Protein AF-A0A2T0BCG1-F1 (afdb_monomer_lite)

Secondary structure (DSSP, 8-state):
--HHHHHHHHHH-SEEEE-S-BSSS-HHHHHHHHTT-EEEE--SBGGG-TTTS---GGGB---SGGGHHHHHHHHHHHHHTHHHHGGGGHHHHHHHHHHHHHHHHHHHHHH---

Organism: NCBI:txid1691940

Radius of gyration: 15.8 Å; chains: 1; bounding box: 32×31×53 Å

Sequence (114 aa):
MNVNEIKQLLRKGKVYIDFGNHPGKDRFPREAAISGCCIITGKRGAAKFYEDIPISSKYKFNDNIANIDKIINSIKLCLNNYDNEIKNFQEYRNIIINEKEKFEKDLLNIFKKV

Structure (mmCIF, N/CA/C/O backbone):
data_AF-A0A2T0BCG1-F1
#
_entry.id   AF-A0A2T0BCG1-F1
#
loop_
_atom_site.group_PDB
_atom_site.id
_atom_site.type_symbol
_atom_site.label_atom_id
_atom_site.label_alt_id
_atom_site.label_comp_id
_atom_site.label_asym_id
_atom_site.label_entity_id
_atom_site.label_seq_id
_atom_site.pdbx_PDB_ins_code
_atom_site.Cartn_x
_atom_site.Cartn_y
_atom_site.Cartn_z
_atom_site.occupancy
_atom_site.B_iso_or_equiv
_atom_site.auth_seq_id
_atom_site.auth_comp_id
_atom_site.auth_asym_id
_atom_site.auth_atom_id
_atom_site.pdbx_PDB_model_num
ATOM 1 N N . MET A 1 1 ? -3.941 20.825 -6.597 1.00 71.12 1 MET A N 1
ATOM 2 C CA . MET A 1 1 ? -4.802 19.633 -6.700 1.00 71.12 1 MET A CA 1
ATOM 3 C C . MET A 1 1 ? -5.637 19.547 -5.437 1.00 71.12 1 MET A C 1
ATOM 5 O O . MET A 1 1 ? -5.068 19.612 -4.352 1.00 71.12 1 MET A O 1
ATOM 9 N N . ASN A 1 2 ? -6.958 19.502 -5.556 1.00 91.06 2 ASN A N 1
ATOM 10 C CA . ASN A 1 2 ? -7.848 19.395 -4.400 1.00 91.06 2 ASN A CA 1
ATOM 11 C C . ASN A 1 2 ? -8.068 17.921 -3.996 1.00 91.06 2 ASN A C 1
ATOM 13 O O . ASN A 1 2 ? -7.688 16.995 -4.712 1.00 91.06 2 ASN A O 1
ATOM 17 N N . VAL A 1 3 ? -8.693 17.692 -2.838 1.00 90.56 3 VAL A N 1
ATOM 18 C CA . VAL A 1 3 ? -8.908 16.339 -2.286 1.00 90.56 3 VAL A CA 1
ATOM 19 C C . VAL A 1 3 ? -9.733 15.445 -3.223 1.00 90.56 3 VAL A C 1
ATOM 21 O O . VAL A 1 3 ? -9.468 14.246 -3.326 1.00 90.56 3 VAL A O 1
ATOM 24 N N . ASN A 1 4 ? -10.710 16.010 -3.937 1.00 92.81 4 ASN A N 1
ATOM 25 C CA . ASN A 1 4 ? -11.556 15.244 -4.852 1.00 92.81 4 ASN A CA 1
ATOM 26 C C . ASN A 1 4 ? -10.776 14.771 -6.082 1.00 92.81 4 ASN A C 1
ATOM 28 O O . ASN A 1 4 ? -10.934 13.623 -6.492 1.00 92.81 4 ASN A O 1
ATOM 32 N N . GLU A 1 5 ? -9.902 15.614 -6.628 1.00 93.94 5 GLU A N 1
ATOM 33 C CA . GLU A 1 5 ? -9.018 15.253 -7.740 1.00 93.94 5 GLU A CA 1
ATOM 34 C C . GLU A 1 5 ? -8.054 14.130 -7.342 1.00 93.94 5 GLU A C 1
ATOM 36 O O . GLU A 1 5 ? -7.947 13.137 -8.060 1.00 93.94 5 GLU A O 1
ATOM 41 N N . ILE A 1 6 ? -7.426 14.225 -6.162 1.00 92.94 6 ILE A N 1
ATOM 42 C CA . ILE A 1 6 ? -6.535 13.173 -5.640 1.00 92.94 6 ILE A CA 1
ATOM 43 C C . ILE A 1 6 ? -7.296 11.849 -5.533 1.00 92.94 6 ILE A C 1
ATOM 45 O O . ILE A 1 6 ? -6.847 10.824 -6.042 1.00 92.94 6 ILE A O 1
ATOM 49 N N . LYS A 1 7 ? -8.493 11.868 -4.938 1.00 93.31 7 LYS A N 1
ATOM 50 C CA . LYS A 1 7 ? -9.335 10.675 -4.795 1.00 93.31 7 LYS A CA 1
ATOM 51 C C . LYS A 1 7 ? -9.713 10.065 -6.146 1.00 93.31 7 LYS A C 1
ATOM 53 O O . LYS A 1 7 ? -9.720 8.843 -6.284 1.00 93.31 7 LYS A O 1
ATOM 58 N N . GLN A 1 8 ? -10.042 10.891 -7.138 1.00 94.94 8 GLN A N 1
ATOM 59 C CA . GLN A 1 8 ? -10.357 10.418 -8.487 1.00 94.94 8 GLN A CA 1
ATOM 60 C C . GLN A 1 8 ? -9.140 9.792 -9.172 1.00 94.94 8 GLN A C 1
ATOM 62 O O . GLN A 1 8 ? -9.291 8.765 -9.829 1.00 94.94 8 GLN A O 1
ATOM 67 N N . LEU A 1 9 ? -7.949 10.370 -9.008 1.00 94.88 9 LEU A N 1
ATOM 68 C CA . LEU A 1 9 ? -6.713 9.808 -9.553 1.00 94.88 9 LEU A CA 1
ATOM 69 C C . LEU A 1 9 ? -6.360 8.479 -8.884 1.00 94.88 9 LEU A C 1
ATOM 71 O O . LEU A 1 9 ? -6.112 7.499 -9.581 1.00 94.88 9 LEU A O 1
ATOM 75 N N . LEU A 1 10 ? -6.416 8.416 -7.552 1.00 96.12 10 LEU A N 1
ATOM 76 C CA . LEU A 1 10 ? -6.126 7.190 -6.807 1.00 96.12 10 LEU A CA 1
ATOM 77 C C . LEU A 1 10 ? -7.093 6.061 -7.176 1.00 96.12 10 LEU A C 1
ATOM 79 O O . LEU A 1 10 ? -6.653 4.944 -7.402 1.00 96.12 10 LEU A O 1
ATOM 83 N N . ARG A 1 11 ? -8.389 6.352 -7.341 1.00 95.50 11 ARG A N 1
ATOM 84 C CA . ARG A 1 11 ? -9.390 5.358 -7.776 1.00 95.50 11 ARG A CA 1
ATOM 85 C C . ARG A 1 11 ? -9.198 4.848 -9.206 1.00 95.50 11 ARG A C 1
ATOM 87 O O . ARG A 1 11 ? -9.736 3.800 -9.543 1.00 95.50 11 ARG A O 1
ATOM 94 N N . LYS A 1 12 ? -8.489 5.592 -10.058 1.00 96.19 12 LYS A N 1
ATOM 95 C CA . LYS A 1 12 ? -8.123 5.145 -11.413 1.00 96.19 12 LYS A CA 1
ATOM 96 C C . LYS A 1 12 ? -6.847 4.296 -11.413 1.00 96.19 12 LYS A C 1
ATOM 98 O O . LYS A 1 12 ? -6.620 3.548 -12.360 1.00 96.19 12 LYS A O 1
ATOM 103 N N . GLY A 1 13 ? -6.009 4.429 -10.387 1.00 96.06 13 GLY A N 1
ATOM 104 C CA . GLY A 1 13 ? -4.763 3.687 -10.246 1.00 96.06 13 GLY A CA 1
ATOM 105 C C . GLY A 1 13 ? -4.979 2.275 -9.704 1.00 96.06 13 GLY A C 1
ATOM 106 O O . GLY A 1 13 ? -5.829 2.044 -8.854 1.00 96.06 13 GLY A O 1
ATOM 107 N N . LYS A 1 14 ? -4.167 1.324 -10.177 1.00 97.81 14 LYS A N 1
ATOM 108 C CA . LYS A 1 14 ? -4.069 -0.026 -9.587 1.00 97.81 14 LYS A CA 1
ATOM 109 C C . LYS A 1 14 ? -2.913 -0.160 -8.599 1.00 97.81 14 LYS A C 1
ATOM 111 O O . LYS A 1 14 ? -2.946 -1.026 -7.731 1.00 97.81 14 LYS A O 1
ATOM 116 N N . VAL A 1 15 ? -1.874 0.660 -8.753 1.00 98.25 15 VAL A N 1
ATOM 117 C CA . VAL A 1 15 ? -0.630 0.580 -7.979 1.00 98.25 15 VAL A CA 1
ATOM 118 C C . VAL A 1 15 ? -0.214 1.986 -7.568 1.00 98.25 15 VAL A C 1
ATOM 120 O O . VAL A 1 15 ? -0.188 2.890 -8.400 1.00 98.25 15 VAL A O 1
ATOM 123 N N . TYR A 1 16 ? 0.121 2.154 -6.292 1.00 98.06 16 TYR A N 1
ATOM 124 C CA . TYR A 1 16 ? 0.760 3.344 -5.743 1.00 98.06 16 TYR A CA 1
ATOM 125 C C . TYR A 1 16 ? 2.166 2.969 -5.277 1.00 98.06 16 TYR A C 1
ATOM 127 O O . TYR A 1 16 ? 2.351 1.938 -4.626 1.00 98.06 16 TYR A O 1
ATOM 135 N N . ILE A 1 17 ? 3.148 3.795 -5.632 1.00 97.31 17 ILE A N 1
ATOM 136 C CA . ILE A 1 17 ? 4.561 3.542 -5.362 1.00 97.31 17 ILE A CA 1
ATOM 137 C C . ILE A 1 17 ? 5.137 4.749 -4.638 1.00 97.31 17 ILE A C 1
ATOM 139 O O . ILE A 1 17 ? 5.026 5.868 -5.135 1.00 97.31 17 ILE A O 1
ATOM 143 N N . ASP A 1 18 ? 5.778 4.506 -3.500 1.00 95.88 18 ASP A N 1
ATOM 144 C CA . ASP A 1 18 ? 6.403 5.555 -2.702 1.00 95.88 18 ASP A CA 1
ATOM 145 C C . ASP A 1 18 ? 7.733 5.089 -2.119 1.00 95.88 18 ASP A C 1
ATOM 147 O O . ASP A 1 18 ? 7.800 4.318 -1.161 1.00 95.88 18 ASP A O 1
ATOM 151 N N . PHE A 1 19 ? 8.819 5.549 -2.731 1.00 95.69 19 PHE A N 1
ATOM 152 C CA . PHE A 1 19 ? 10.166 5.317 -2.223 1.00 95.69 19 PHE A CA 1
ATOM 153 C C . PHE A 1 19 ? 10.666 6.478 -1.366 1.00 95.69 19 PHE A C 1
ATOM 155 O O . PHE A 1 19 ? 11.837 6.469 -0.999 1.00 95.69 19 PHE A O 1
ATOM 162 N N . GLY A 1 20 ? 9.827 7.472 -1.054 1.00 92.50 20 GLY A N 1
ATOM 163 C CA . GLY A 1 20 ? 10.170 8.632 -0.239 1.00 92.50 20 GLY A CA 1
ATOM 164 C C . GLY A 1 20 ? 10.628 8.275 1.177 1.00 92.50 20 GLY A C 1
ATOM 165 O O . GLY A 1 20 ? 10.604 7.122 1.608 1.00 92.50 20 GLY A O 1
ATOM 166 N N . ASN A 1 21 ? 11.093 9.282 1.917 1.00 92.69 21 ASN A N 1
ATOM 167 C CA . ASN A 1 21 ? 11.360 9.125 3.343 1.00 92.69 21 ASN A CA 1
ATOM 168 C C . ASN A 1 21 ? 10.083 9.409 4.134 1.00 92.69 21 ASN A C 1
ATOM 170 O O . ASN A 1 21 ? 9.558 10.514 4.043 1.00 92.69 21 ASN A O 1
ATOM 174 N N . HIS A 1 22 ? 9.638 8.444 4.937 1.00 91.81 22 HIS A N 1
ATOM 175 C CA . HIS A 1 22 ? 8.440 8.595 5.756 1.00 91.81 22 HIS A CA 1
ATOM 176 C C . HIS A 1 22 ? 8.860 9.032 7.167 1.00 91.81 22 HIS A C 1
ATOM 178 O O . HIS A 1 22 ? 9.485 8.235 7.874 1.00 91.81 22 HIS A O 1
ATOM 184 N N . PRO A 1 23 ? 8.578 10.269 7.612 1.00 89.00 23 PRO A N 1
ATOM 185 C CA . PRO A 1 23 ? 8.921 10.711 8.967 1.00 89.00 23 PRO A CA 1
ATOM 186 C C . PRO A 1 23 ? 8.068 10.027 10.049 1.00 89.00 23 PRO A C 1
ATOM 188 O O . PRO A 1 23 ? 8.423 10.067 11.223 1.00 89.00 23 PRO A O 1
ATOM 191 N N . GLY A 1 24 ? 6.960 9.392 9.662 1.00 89.88 24 GLY A N 1
ATOM 192 C CA . GLY A 1 24 ? 6.077 8.638 10.540 1.00 89.88 24 GLY A CA 1
ATOM 193 C C . GLY A 1 24 ? 5.014 7.902 9.731 1.00 89.88 24 GLY A C 1
ATOM 194 O O . GLY A 1 24 ? 5.224 7.522 8.576 1.00 89.88 24 GLY A O 1
ATOM 195 N N . LYS A 1 25 ? 3.835 7.727 10.326 1.00 89.12 25 LYS A N 1
ATOM 196 C CA . LYS A 1 25 ? 2.697 7.126 9.637 1.00 89.12 25 LYS A CA 1
ATOM 197 C C . LYS A 1 25 ? 2.128 8.086 8.585 1.00 89.12 25 LYS A C 1
ATOM 199 O O . LYS A 1 25 ? 1.274 8.927 8.880 1.00 89.12 25 LYS A O 1
ATOM 204 N N . ASP A 1 26 ? 2.556 7.924 7.338 1.00 90.38 26 ASP A N 1
ATOM 205 C CA . ASP A 1 26 ? 2.230 8.843 6.240 1.00 90.38 26 ASP A CA 1
ATOM 206 C C . ASP A 1 26 ? 0.819 8.677 5.665 1.00 90.38 26 ASP A C 1
ATOM 208 O O . ASP A 1 26 ? 0.262 7.579 5.575 1.00 90.38 26 ASP A O 1
ATOM 212 N N . ARG A 1 27 ? 0.235 9.810 5.259 1.00 92.62 27 ARG A N 1
ATOM 213 C CA . ARG A 1 27 ? -1.153 9.922 4.787 1.00 92.62 27 ARG A CA 1
ATOM 214 C C . ARG A 1 27 ? -1.377 9.290 3.411 1.00 92.62 27 ARG A C 1
ATOM 216 O O . ARG A 1 27 ? -2.364 8.579 3.236 1.00 92.62 27 ARG A O 1
ATOM 223 N N . PHE A 1 28 ? -0.491 9.533 2.446 1.00 93.75 28 PHE A N 1
ATOM 224 C CA . PHE A 1 28 ? -0.708 9.125 1.052 1.00 93.75 28 PHE A CA 1
ATOM 225 C C . PHE A 1 28 ? -0.802 7.604 0.844 1.00 93.75 28 PHE A C 1
ATOM 227 O O . PHE A 1 28 ? -1.770 7.177 0.213 1.00 93.75 28 PHE A O 1
ATOM 234 N N . PRO A 1 29 ? 0.088 6.763 1.415 1.00 95.56 29 PRO A N 1
ATOM 235 C CA . PRO A 1 29 ? -0.056 5.310 1.315 1.00 95.56 29 PRO A CA 1
ATOM 236 C C . PRO A 1 29 ? -1.401 4.803 1.856 1.00 95.56 29 PRO A C 1
ATOM 238 O O . PRO A 1 29 ? -1.989 3.890 1.278 1.00 95.56 29 PRO A O 1
ATOM 241 N N . ARG A 1 30 ? -1.931 5.430 2.920 1.00 95.81 30 ARG A N 1
ATOM 242 C CA . ARG A 1 30 ? -3.248 5.086 3.481 1.00 95.81 30 ARG A CA 1
ATOM 243 C C . ARG A 1 30 ? -4.384 5.457 2.535 1.00 95.81 30 ARG A C 1
ATOM 245 O O . ARG A 1 30 ? -5.267 4.639 2.289 1.00 95.81 30 ARG A O 1
ATOM 252 N N . GLU A 1 31 ? -4.367 6.672 1.989 1.00 96.25 31 GLU A N 1
ATOM 253 C CA . GLU A 1 31 ? -5.393 7.120 1.038 1.00 96.25 31 GLU A CA 1
ATOM 254 C C . GLU A 1 31 ? -5.389 6.278 -0.241 1.00 96.25 31 GLU A C 1
ATOM 256 O O . GLU A 1 31 ? -6.455 5.916 -0.747 1.00 96.25 31 GLU A O 1
ATOM 261 N N . ALA A 1 32 ? -4.204 5.911 -0.731 1.00 97.50 32 ALA A N 1
ATOM 262 C CA . ALA A 1 32 ? -4.047 5.009 -1.862 1.00 97.50 32 ALA A CA 1
ATOM 263 C C . ALA A 1 32 ? -4.592 3.607 -1.548 1.00 97.50 32 ALA A C 1
ATOM 265 O O . ALA A 1 32 ? -5.348 3.057 -2.350 1.00 97.50 32 ALA A O 1
ATOM 266 N N . ALA A 1 33 ? -4.287 3.055 -0.367 1.00 97.56 33 ALA A N 1
ATOM 267 C CA . ALA A 1 33 ? -4.766 1.734 0.039 1.00 97.56 33 ALA A CA 1
ATOM 268 C C . ALA A 1 33 ? -6.297 1.703 0.124 1.00 97.56 33 ALA A C 1
ATOM 270 O O . ALA A 1 33 ? -6.936 0.822 -0.447 1.00 97.56 33 ALA A O 1
ATOM 271 N N . ILE A 1 34 ? -6.905 2.704 0.768 1.00 97.12 34 ILE A N 1
ATOM 272 C CA . ILE A 1 34 ? -8.367 2.848 0.852 1.00 97.12 34 ILE A CA 1
ATOM 273 C C . ILE A 1 34 ? -9.003 3.044 -0.530 1.00 97.12 34 ILE A C 1
ATOM 275 O O . ILE A 1 34 ? -10.128 2.601 -0.760 1.00 97.12 34 ILE A O 1
ATOM 279 N N . SER A 1 35 ? -8.283 3.662 -1.466 1.00 97.31 35 SER A N 1
ATOM 280 C CA . SER A 1 35 ? -8.745 3.850 -2.845 1.00 97.31 35 SER A CA 1
ATOM 281 C C . SER A 1 35 ? -8.622 2.599 -3.723 1.00 97.31 35 SER A C 1
ATOM 283 O O . SER A 1 35 ? -9.109 2.629 -4.849 1.00 97.31 35 SER A O 1
ATOM 285 N N . GLY A 1 36 ? -8.040 1.507 -3.214 1.00 97.50 36 GLY A N 1
ATOM 286 C CA . GLY A 1 36 ? -7.909 0.235 -3.931 1.00 97.50 36 GLY A CA 1
ATOM 287 C C . GLY A 1 36 ? -6.561 0.023 -4.620 1.00 97.50 36 GLY A C 1
ATOM 288 O O . GLY A 1 36 ? -6.419 -0.924 -5.381 1.00 97.50 36 GLY A O 1
ATOM 289 N N . CYS A 1 37 ? -5.547 0.847 -4.359 1.00 98.50 37 CYS A N 1
ATOM 290 C CA . CYS A 1 37 ? -4.221 0.606 -4.919 1.00 98.50 37 CYS A CA 1
ATOM 291 C C . CYS A 1 37 ? -3.498 -0.532 -4.183 1.00 98.50 37 CYS A C 1
ATOM 293 O O . CYS A 1 37 ? -3.492 -0.588 -2.952 1.00 98.50 37 CYS A O 1
ATOM 295 N N . CYS A 1 38 ? -2.783 -1.373 -4.931 1.00 98.62 38 CYS A N 1
ATOM 296 C CA . CYS A 1 38 ? -1.662 -2.130 -4.382 1.00 98.62 38 CYS A CA 1
ATOM 297 C C . CYS A 1 38 ? -0.556 -1.145 -3.983 1.00 98.62 38 CYS A C 1
ATOM 299 O O . CYS A 1 38 ? -0.219 -0.243 -4.752 1.00 98.62 38 CYS A O 1
ATOM 301 N N . ILE A 1 39 ? -0.001 -1.308 -2.786 1.00 98.44 39 ILE A N 1
ATOM 302 C CA . ILE A 1 39 ? 0.965 -0.369 -2.211 1.00 98.44 39 ILE A CA 1
ATOM 303 C C . ILE A 1 39 ? 2.361 -0.968 -2.288 1.00 98.44 39 ILE A C 1
ATOM 305 O O . ILE A 1 39 ? 2.598 -2.042 -1.743 1.00 98.44 39 ILE A O 1
ATOM 309 N N . ILE A 1 40 ? 3.281 -0.259 -2.934 1.00 98.31 40 ILE A N 1
ATOM 310 C CA . ILE A 1 40 ? 4.705 -0.590 -2.969 1.00 98.31 40 ILE A CA 1
ATOM 311 C C . ILE A 1 40 ? 5.458 0.554 -2.302 1.00 98.31 40 ILE A C 1
ATOM 313 O O . ILE A 1 40 ? 5.307 1.705 -2.705 1.00 98.31 40 ILE A O 1
ATOM 317 N N . THR A 1 41 ? 6.271 0.254 -1.289 1.00 97.69 41 THR A N 1
ATOM 318 C CA . THR A 1 41 ? 7.029 1.292 -0.578 1.00 97.69 41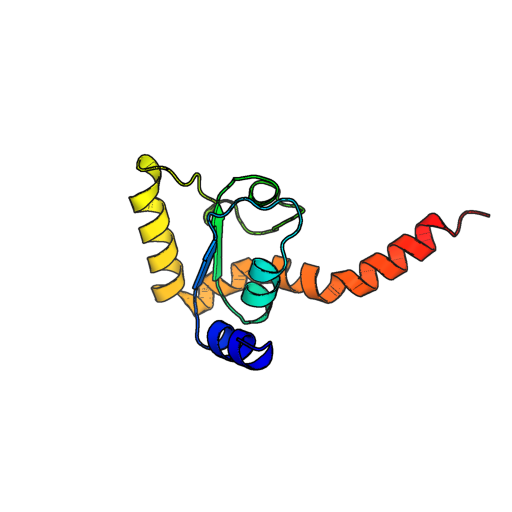 THR A CA 1
ATOM 319 C C . THR A 1 41 ? 8.517 1.007 -0.504 1.00 97.69 41 THR A C 1
ATOM 321 O O . THR A 1 41 ? 8.984 -0.124 -0.666 1.00 97.69 41 THR A O 1
ATOM 324 N N . GLY A 1 42 ? 9.269 2.058 -0.196 1.00 96.75 42 GLY A N 1
ATOM 325 C CA . GLY A 1 42 ? 10.647 1.951 0.249 1.00 96.75 42 GLY A CA 1
ATOM 326 C C . GLY A 1 42 ? 10.771 1.374 1.661 1.00 96.75 42 GLY A C 1
ATOM 327 O O . GLY A 1 42 ? 9.796 0.949 2.291 1.00 96.75 42 GLY A O 1
ATOM 328 N N . LYS A 1 43 ? 12.001 1.414 2.175 1.00 96.12 43 LYS A N 1
ATOM 329 C CA . LYS A 1 43 ? 12.354 1.103 3.571 1.00 96.12 43 LYS A CA 1
ATOM 330 C C . LYS A 1 43 ? 13.005 2.295 4.291 1.00 96.12 43 LYS A C 1
ATOM 332 O O . LYS A 1 43 ? 13.695 2.120 5.293 1.00 96.12 43 LYS A O 1
ATOM 337 N N . ARG A 1 44 ? 12.819 3.514 3.779 1.00 94.81 44 ARG A N 1
ATOM 338 C CA . ARG A 1 44 ? 13.359 4.737 4.389 1.00 94.81 44 ARG A CA 1
ATOM 339 C C . ARG A 1 44 ? 12.405 5.267 5.462 1.00 94.81 44 ARG A C 1
ATOM 341 O O . ARG A 1 44 ? 11.192 5.294 5.262 1.00 94.81 44 ARG A O 1
ATOM 348 N N . GLY A 1 45 ? 12.957 5.668 6.606 1.00 94.06 45 GLY A N 1
ATOM 349 C CA . GLY A 1 45 ? 12.174 6.166 7.739 1.00 94.06 45 GLY A CA 1
ATOM 350 C C . GLY A 1 45 ? 11.174 5.131 8.266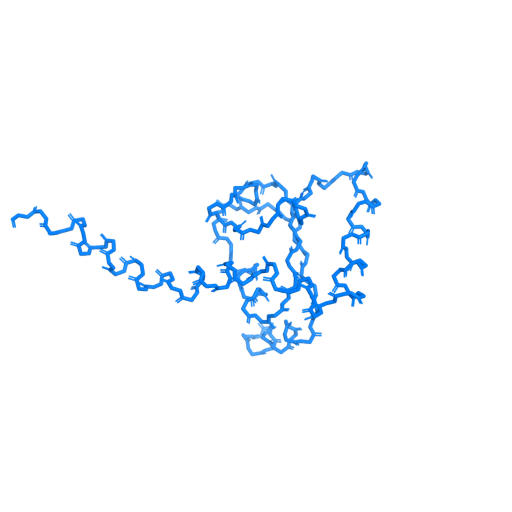 1.00 94.06 45 GLY A C 1
ATOM 351 O O . GLY A 1 45 ? 11.510 3.953 8.402 1.00 94.06 45 GLY A O 1
ATOM 352 N N . ALA A 1 46 ? 9.950 5.574 8.539 1.00 94.12 46 ALA A N 1
ATOM 353 C CA . ALA A 1 46 ? 8.846 4.765 9.040 1.00 94.12 46 ALA A CA 1
ATOM 354 C C . ALA A 1 46 ? 8.357 3.696 8.046 1.00 94.12 46 ALA A C 1
ATOM 356 O O . ALA A 1 46 ? 7.802 2.677 8.447 1.00 94.12 46 ALA A O 1
ATOM 357 N N . ALA A 1 47 ? 8.639 3.845 6.745 1.00 94.19 47 ALA A N 1
ATOM 358 C CA . ALA A 1 47 ? 8.188 2.896 5.726 1.00 94.19 47 ALA A CA 1
ATOM 359 C C . ALA A 1 47 ? 8.730 1.469 5.926 1.00 94.19 47 ALA A C 1
ATOM 361 O O . ALA A 1 47 ? 8.138 0.506 5.431 1.00 94.19 47 ALA A O 1
ATOM 362 N N . LYS A 1 48 ? 9.840 1.301 6.658 1.00 95.00 48 LYS A N 1
ATOM 363 C CA . LYS A 1 48 ? 10.391 -0.025 6.979 1.00 95.00 48 LYS A CA 1
ATOM 364 C C . LYS A 1 48 ? 9.592 -0.788 8.034 1.00 95.00 48 LYS A C 1
ATOM 366 O O . LYS A 1 48 ? 9.699 -2.011 8.061 1.00 95.00 48 LYS A O 1
ATOM 371 N N . PHE A 1 49 ? 8.831 -0.096 8.880 1.00 95.00 49 PHE A N 1
ATOM 372 C CA . PHE A 1 49 ? 8.105 -0.709 9.988 1.00 95.00 49 PHE A CA 1
ATOM 373 C C . PHE A 1 49 ? 6.738 -1.222 9.536 1.00 95.00 49 PHE A C 1
ATOM 375 O O . PHE A 1 49 ? 6.103 -0.670 8.628 1.0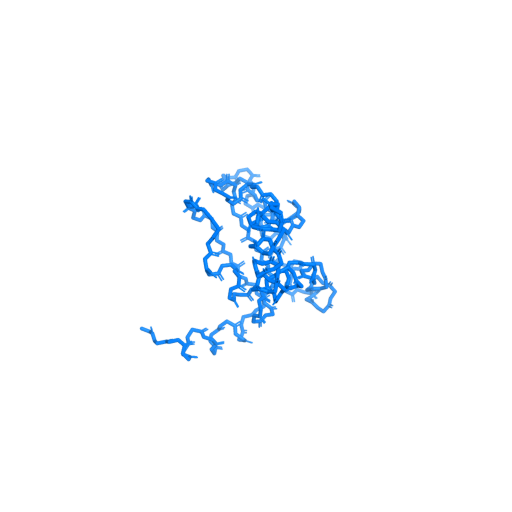0 95.00 49 PHE A O 1
ATOM 382 N N . TYR A 1 50 ? 6.308 -2.325 10.145 1.00 94.19 50 TYR A N 1
ATOM 383 C CA . TYR A 1 50 ? 5.022 -2.942 9.835 1.00 94.19 50 TYR A CA 1
ATOM 384 C C . TYR A 1 50 ? 3.881 -2.151 10.477 1.00 94.19 50 TYR A C 1
ATOM 386 O O . TYR A 1 50 ? 2.840 -1.955 9.873 1.00 94.19 50 TYR A O 1
ATOM 394 N N . GLU A 1 51 ? 4.103 -1.622 11.670 1.00 92.06 51 GLU A N 1
ATOM 395 C CA . GLU A 1 51 ? 3.138 -0.872 12.468 1.00 92.06 51 GLU A CA 1
ATOM 396 C C . GLU A 1 51 ? 2.680 0.419 11.767 1.00 92.06 51 GLU A C 1
ATOM 398 O O . GLU A 1 51 ? 1.513 0.814 11.862 1.00 92.06 51 GLU A O 1
ATOM 403 N N . ASP A 1 52 ? 3.586 1.048 11.013 1.00 92.44 52 ASP A N 1
ATOM 404 C CA . ASP A 1 52 ? 3.307 2.257 10.239 1.00 92.44 52 ASP A CA 1
ATOM 405 C C . ASP A 1 52 ? 2.651 1.941 8.886 1.00 92.44 52 ASP A C 1
ATOM 407 O O . ASP A 1 52 ? 1.698 2.610 8.470 1.00 92.44 52 ASP A O 1
ATOM 411 N N . ILE A 1 53 ? 3.143 0.906 8.195 1.00 94.56 53 ILE A N 1
ATOM 412 C CA . ILE A 1 53 ? 2.624 0.457 6.897 1.00 94.56 53 ILE A CA 1
ATOM 413 C C . ILE A 1 53 ? 2.538 -1.082 6.899 1.00 94.56 53 ILE A C 1
ATOM 415 O O . ILE A 1 53 ? 3.487 -1.739 6.442 1.00 94.56 53 ILE A O 1
ATOM 419 N N . PRO A 1 54 ? 1.419 -1.654 7.389 1.00 94.75 54 PRO A N 1
ATOM 420 C CA . PRO A 1 54 ? 1.218 -3.093 7.579 1.00 94.75 54 PRO A CA 1
ATOM 421 C C . PRO A 1 54 ? 0.886 -3.779 6.255 1.00 94.75 54 PRO A C 1
ATOM 423 O O . PRO A 1 54 ? -0.233 -4.209 5.988 1.00 94.75 54 PRO A O 1
ATOM 426 N N . ILE A 1 55 ? 1.887 -3.830 5.384 1.00 97.19 55 ILE A N 1
ATOM 427 C CA . ILE A 1 55 ? 1.853 -4.550 4.114 1.00 97.19 55 ILE A CA 1
ATOM 428 C C . ILE A 1 55 ? 2.938 -5.618 4.121 1.00 97.19 55 ILE A C 1
ATOM 430 O O . ILE A 1 55 ? 3.984 -5.461 4.759 1.00 97.19 55 ILE A O 1
ATOM 434 N N . SER A 1 56 ? 2.708 -6.692 3.365 1.00 96.81 56 SER A N 1
ATOM 435 C CA . SER A 1 56 ? 3.688 -7.766 3.220 1.00 96.81 56 SER A CA 1
ATOM 436 C C . SER A 1 56 ? 5.049 -7.226 2.770 1.00 96.81 56 SER A C 1
ATOM 438 O O . SER A 1 56 ? 5.144 -6.364 1.891 1.00 96.81 56 SER A O 1
ATOM 440 N N . SER A 1 57 ? 6.123 -7.784 3.331 1.00 96.00 57 SER A N 1
ATOM 441 C CA . SER A 1 57 ? 7.499 -7.420 2.988 1.00 96.00 57 SER A CA 1
ATOM 442 C C . SER A 1 57 ? 7.823 -7.618 1.502 1.00 96.00 57 SER A C 1
ATOM 444 O O . SER A 1 57 ? 8.728 -6.949 1.004 1.00 96.00 57 SER A O 1
ATOM 446 N N . LYS A 1 58 ? 7.050 -8.441 0.767 1.00 96.62 58 LYS A N 1
ATOM 447 C CA . LYS A 1 58 ? 7.169 -8.600 -0.697 1.00 96.62 58 LYS A CA 1
ATOM 448 C C . LYS A 1 58 ? 6.883 -7.319 -1.494 1.00 96.62 58 LYS A C 1
ATOM 450 O O . LYS A 1 58 ? 7.231 -7.256 -2.670 1.00 96.62 58 LYS A O 1
ATOM 455 N N . TYR A 1 59 ? 6.271 -6.309 -0.872 1.00 97.81 59 TYR A N 1
ATOM 456 C CA . TYR A 1 59 ? 6.011 -5.000 -1.480 1.00 97.81 59 TYR A CA 1
ATOM 457 C C . TYR A 1 59 ? 6.888 -3.875 -0.906 1.00 97.81 59 TYR A C 1
ATOM 459 O O . TYR A 1 59 ? 6.697 -2.711 -1.256 1.00 97.81 59 TYR A O 1
ATOM 467 N N . LYS A 1 60 ? 7.849 -4.198 -0.026 1.00 97.56 60 LYS A N 1
ATOM 468 C CA . LYS A 1 60 ? 8.782 -3.230 0.568 1.00 97.56 60 LYS A CA 1
ATOM 469 C C . LYS A 1 60 ? 10.195 -3.454 0.040 1.00 97.56 60 LYS A C 1
ATOM 471 O O . LYS A 1 60 ? 10.787 -4.510 0.269 1.00 97.56 60 LYS A O 1
ATOM 476 N N . PHE A 1 61 ? 10.791 -2.436 -0.571 1.00 97.69 61 PHE A N 1
ATOM 477 C CA . PHE A 1 61 ? 12.103 -2.548 -1.215 1.00 97.69 61 PHE A CA 1
ATOM 478 C C . PHE A 1 61 ? 13.112 -1.541 -0.663 1.00 97.69 61 PHE A C 1
ATOM 480 O O . PHE A 1 61 ? 12.751 -0.449 -0.236 1.00 97.69 61 PHE A O 1
ATOM 487 N N . ASN A 1 62 ? 14.398 -1.905 -0.685 1.00 96.56 62 ASN A N 1
ATOM 488 C CA . ASN A 1 62 ? 15.449 -0.887 -0.656 1.00 96.56 62 ASN A CA 1
ATOM 489 C C . ASN A 1 62 ? 15.533 -0.296 -2.066 1.00 96.56 62 ASN A C 1
ATOM 491 O O . ASN A 1 62 ? 15.661 -1.050 -3.032 1.00 96.56 62 ASN A O 1
ATOM 495 N N . ASP A 1 63 ? 15.462 1.022 -2.177 1.00 89.50 63 ASP A N 1
ATOM 496 C CA . ASP A 1 63 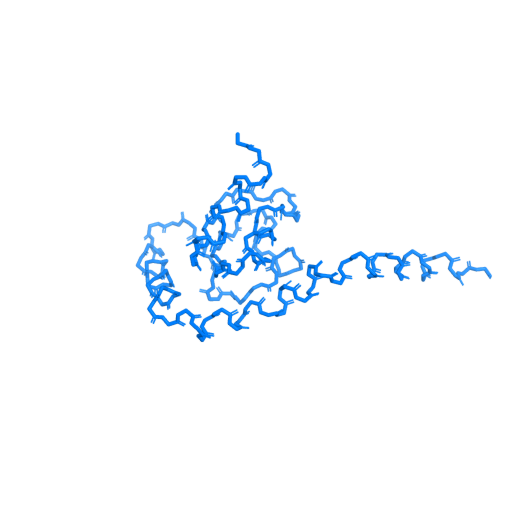? 15.439 1.803 -3.415 1.00 89.50 63 ASP A CA 1
ATOM 497 C C . ASP A 1 63 ? 16.842 1.942 -4.030 1.00 89.50 63 ASP A C 1
ATOM 499 O O . ASP A 1 63 ? 17.375 3.031 -4.211 1.00 89.50 63 ASP A O 1
ATOM 503 N N . ASN A 1 64 ? 17.462 0.801 -4.340 1.00 95.31 64 ASN A N 1
ATOM 504 C CA . ASN A 1 64 ? 18.782 0.712 -4.956 1.00 95.31 64 ASN A CA 1
ATOM 505 C C . ASN A 1 64 ? 18.745 -0.057 -6.285 1.00 95.31 64 ASN A C 1
ATOM 507 O O . ASN A 1 64 ? 17.801 -0.795 -6.572 1.00 95.31 64 ASN A O 1
ATOM 511 N N . ILE A 1 65 ? 19.804 0.102 -7.088 1.00 96.19 65 ILE A N 1
ATOM 512 C CA . ILE A 1 65 ? 19.903 -0.470 -8.442 1.00 96.19 65 ILE A CA 1
ATOM 513 C C . ILE A 1 65 ? 19.685 -1.992 -8.437 1.00 96.19 65 ILE A C 1
ATOM 515 O O . ILE A 1 65 ? 18.975 -2.516 -9.290 1.00 96.19 65 ILE A O 1
ATOM 519 N N . ALA A 1 66 ? 20.209 -2.696 -7.429 1.00 97.44 66 ALA A N 1
ATOM 520 C CA . ALA A 1 66 ? 20.099 -4.152 -7.315 1.00 97.44 66 ALA A CA 1
ATOM 521 C C . ALA A 1 66 ? 18.655 -4.669 -7.140 1.00 97.44 66 ALA A C 1
ATOM 523 O O . ALA A 1 66 ? 18.403 -5.860 -7.320 1.00 97.44 66 ALA A O 1
ATOM 524 N N . ASN A 1 67 ? 17.704 -3.803 -6.775 1.00 97.25 67 ASN A N 1
ATOM 525 C CA . ASN A 1 67 ? 16.300 -4.175 -6.607 1.00 97.25 67 ASN A CA 1
ATOM 526 C C . ASN A 1 67 ? 15.395 -3.734 -7.762 1.00 97.25 67 ASN A C 1
ATOM 528 O O . ASN A 1 67 ? 14.210 -4.066 -7.718 1.00 97.25 67 ASN A O 1
ATOM 532 N N . ILE A 1 68 ? 15.909 -3.043 -8.788 1.00 97.38 68 ILE A N 1
ATOM 533 C CA . ILE A 1 68 ? 15.094 -2.533 -9.905 1.00 97.38 68 ILE A CA 1
ATOM 534 C C . ILE A 1 68 ? 14.261 -3.654 -10.542 1.00 97.38 68 ILE A C 1
ATOM 536 O O . ILE A 1 68 ? 13.042 -3.516 -10.645 1.00 97.38 68 ILE A O 1
ATOM 540 N N . ASP A 1 69 ? 14.868 -4.799 -10.862 1.00 98.25 69 ASP A N 1
ATOM 541 C CA . ASP A 1 69 ? 14.146 -5.923 -11.477 1.00 98.25 69 ASP A CA 1
ATOM 542 C C . ASP A 1 69 ? 13.043 -6.479 -10.572 1.00 98.25 69 ASP A C 1
ATOM 544 O O . ASP A 1 69 ? 11.940 -6.789 -11.023 1.00 98.25 69 ASP A O 1
ATOM 548 N N . LYS A 1 70 ? 13.302 -6.560 -9.263 1.00 98.12 70 LYS A N 1
ATOM 549 C CA . LYS A 1 70 ? 12.315 -7.032 -8.282 1.00 98.12 70 LYS A CA 1
ATOM 550 C C . LYS A 1 70 ? 11.146 -6.058 -8.154 1.00 98.12 70 LYS A C 1
ATOM 552 O O . LYS A 1 70 ? 10.000 -6.496 -8.082 1.00 98.12 70 LYS A O 1
ATOM 557 N N . ILE A 1 71 ? 11.429 -4.756 -8.163 1.00 98.06 71 ILE A N 1
ATOM 558 C CA . ILE A 1 71 ? 10.416 -3.697 -8.141 1.00 98.06 71 ILE A CA 1
ATOM 559 C C . ILE A 1 71 ? 9.555 -3.784 -9.405 1.00 98.06 71 ILE A C 1
ATOM 561 O O . ILE A 1 71 ? 8.332 -3.848 -9.297 1.00 98.06 71 ILE A O 1
ATOM 565 N N . ILE A 1 72 ? 10.170 -3.873 -10.589 1.00 98.25 72 ILE A N 1
ATOM 566 C CA . ILE A 1 72 ? 9.457 -4.017 -11.869 1.00 98.25 72 ILE A CA 1
ATOM 567 C C . ILE A 1 72 ? 8.571 -5.267 -11.859 1.00 98.25 72 ILE A C 1
ATOM 569 O O . ILE A 1 72 ? 7.405 -5.195 -12.250 1.00 98.25 72 ILE A O 1
ATOM 573 N N . ASN A 1 73 ? 9.087 -6.401 -11.383 1.00 98.44 73 ASN A N 1
ATOM 574 C CA . ASN A 1 73 ? 8.315 -7.639 -11.288 1.00 98.44 73 ASN A CA 1
ATOM 575 C C . ASN A 1 73 ? 7.137 -7.511 -10.315 1.00 98.44 73 ASN A C 1
ATOM 577 O O . ASN A 1 73 ? 6.047 -7.985 -10.625 1.00 98.44 73 ASN A O 1
ATOM 581 N N . SER A 1 74 ? 7.318 -6.823 -9.184 1.00 98.38 74 SER A N 1
ATOM 582 C CA . SER A 1 74 ? 6.241 -6.554 -8.224 1.00 98.38 74 SER A CA 1
ATOM 583 C C . SER A 1 74 ? 5.151 -5.655 -8.822 1.00 98.38 74 SER A C 1
ATOM 585 O O . SER A 1 74 ? 3.964 -5.964 -8.711 1.00 98.38 74 SER A O 1
ATOM 587 N N . ILE A 1 75 ? 5.537 -4.600 -9.551 1.00 98.50 75 ILE A N 1
ATOM 588 C CA . ILE A 1 75 ? 4.600 -3.729 -10.277 1.00 98.50 75 ILE A CA 1
ATOM 589 C C . ILE A 1 75 ? 3.812 -4.539 -11.312 1.00 98.50 75 ILE A C 1
ATOM 591 O O . ILE A 1 75 ? 2.583 -4.485 -11.329 1.00 98.50 75 ILE A O 1
ATOM 595 N N . LYS A 1 76 ? 4.499 -5.329 -12.149 1.00 98.62 76 LYS A N 1
ATOM 596 C CA . LYS A 1 76 ? 3.860 -6.185 -13.162 1.00 98.62 76 LYS A CA 1
ATOM 597 C C . LYS A 1 76 ? 2.907 -7.196 -12.531 1.00 98.62 76 LYS A C 1
ATOM 599 O O . LYS A 1 76 ? 1.806 -7.372 -13.040 1.00 98.62 76 LYS A O 1
ATOM 604 N N . LEU A 1 77 ? 3.297 -7.819 -11.419 1.00 98.50 77 LEU A N 1
ATOM 605 C CA . LEU A 1 77 ? 2.446 -8.745 -10.675 1.00 98.50 77 LEU A CA 1
ATOM 606 C C . LEU A 1 77 ? 1.157 -8.055 -10.205 1.00 98.50 77 LEU A C 1
ATOM 608 O O . LEU A 1 77 ? 0.069 -8.569 -10.453 1.00 98.50 77 LEU A O 1
ATOM 612 N N . CYS A 1 78 ? 1.264 -6.865 -9.607 1.00 98.50 78 CYS A N 1
ATOM 613 C CA . CYS A 1 78 ? 0.100 -6.101 -9.153 1.00 98.50 78 CYS A CA 1
ATOM 614 C C . CYS A 1 78 ? -0.813 -5.667 -10.311 1.00 98.50 78 CYS A C 1
ATOM 616 O O . CYS A 1 78 ? -2.028 -5.619 -10.145 1.00 98.50 78 CYS A O 1
ATOM 618 N N . LEU A 1 79 ? -0.257 -5.350 -11.484 1.00 98.19 79 LEU A N 1
ATOM 619 C CA . LEU A 1 79 ? -1.040 -4.944 -12.656 1.00 98.19 79 LEU A CA 1
ATOM 620 C C . LEU A 1 79 ? -1.737 -6.127 -13.341 1.00 98.19 79 LEU A C 1
ATOM 622 O O . LEU A 1 79 ? -2.918 -6.020 -13.682 1.00 98.19 79 LEU A O 1
ATOM 626 N N . ASN A 1 80 ? -1.016 -7.237 -13.523 1.00 98.38 80 ASN A N 1
ATOM 627 C CA . ASN A 1 80 ? -1.474 -8.405 -14.278 1.00 98.38 80 ASN A CA 1
ATOM 628 C C . ASN A 1 80 ? -2.357 -9.348 -13.448 1.00 98.38 80 ASN A C 1
ATOM 630 O O . ASN A 1 80 ? -3.188 -10.047 -14.014 1.00 98.38 80 ASN A O 1
ATOM 634 N N . ASN A 1 81 ? -2.194 -9.365 -12.122 1.00 98.19 81 ASN A N 1
ATOM 635 C CA . ASN A 1 81 ? -2.939 -10.230 -11.200 1.00 98.19 81 ASN A CA 1
ATOM 636 C C . ASN A 1 81 ? -3.674 -9.414 -10.118 1.00 98.19 81 ASN A C 1
ATOM 638 O O . ASN A 1 81 ? -3.804 -9.845 -8.972 1.00 98.19 81 ASN A O 1
ATOM 642 N N . TYR A 1 82 ? -4.126 -8.208 -10.476 1.00 98.44 82 TYR A N 1
ATOM 643 C CA . TYR A 1 82 ? -4.687 -7.221 -9.548 1.00 98.44 82 TYR A CA 1
ATOM 644 C C . TYR A 1 82 ? -5.763 -7.792 -8.618 1.00 98.44 82 TYR A C 1
ATOM 646 O O . TYR A 1 82 ? -5.661 -7.622 -7.405 1.00 98.44 82 TYR A O 1
ATOM 654 N N . ASP A 1 83 ? -6.747 -8.515 -9.162 1.00 98.12 83 ASP A N 1
ATOM 655 C CA . ASP A 1 83 ? -7.894 -9.021 -8.393 1.00 98.12 83 ASP A CA 1
ATOM 656 C C . ASP A 1 83 ? -7.483 -9.974 -7.262 1.00 98.12 83 ASP A C 1
ATOM 658 O O . ASP A 1 83 ? -8.188 -10.111 -6.260 1.00 98.12 83 ASP A O 1
ATOM 662 N N . ASN A 1 84 ? -6.322 -10.618 -7.392 1.00 98.31 84 ASN A N 1
ATOM 663 C CA . ASN A 1 84 ? -5.745 -11.450 -6.346 1.00 98.31 84 ASN A CA 1
ATOM 664 C C . ASN A 1 84 ? -4.764 -10.673 -5.469 1.00 98.31 84 ASN A C 1
ATOM 666 O O . ASN A 1 84 ? -4.837 -10.780 -4.246 1.00 98.31 84 ASN A O 1
ATOM 670 N N . GLU A 1 85 ? -3.878 -9.864 -6.055 1.00 98.31 85 GLU A N 1
ATOM 671 C CA . GLU A 1 85 ? -2.867 -9.135 -5.285 1.00 98.31 85 GLU A CA 1
ATOM 672 C C . GLU A 1 85 ? -3.483 -8.103 -4.336 1.00 98.31 85 GLU A C 1
ATOM 674 O O . GLU A 1 85 ? -3.005 -7.962 -3.209 1.00 98.31 85 GLU A O 1
ATOM 679 N N . ILE A 1 86 ? -4.585 -7.450 -4.723 1.00 98.31 86 ILE A N 1
ATOM 680 C CA . ILE A 1 86 ? -5.246 -6.436 -3.892 1.00 98.31 86 ILE A CA 1
ATOM 681 C C . ILE A 1 86 ? -5.785 -7.003 -2.569 1.00 98.31 86 ILE A C 1
ATOM 683 O O . ILE A 1 86 ? -5.877 -6.294 -1.561 1.00 98.31 86 ILE A O 1
ATOM 687 N N . LYS A 1 87 ? -6.090 -8.306 -2.529 1.00 98.25 87 LYS A N 1
ATOM 688 C CA . LYS A 1 87 ? -6.549 -8.998 -1.315 1.00 98.25 87 LYS A CA 1
ATOM 689 C C . LYS A 1 87 ? -5.477 -8.988 -0.220 1.00 98.25 87 LYS A C 1
ATOM 691 O O . LYS A 1 87 ? -5.824 -8.900 0.954 1.00 98.25 87 LYS A O 1
ATOM 696 N N . ASN A 1 88 ? -4.190 -8.951 -0.586 1.00 98.12 88 ASN A N 1
ATOM 697 C CA . ASN A 1 88 ? -3.076 -8.868 0.370 1.00 98.12 88 ASN A CA 1
ATOM 698 C C . ASN A 1 88 ? -3.035 -7.540 1.149 1.00 98.12 88 ASN A C 1
ATOM 700 O O . ASN A 1 88 ? -2.317 -7.435 2.138 1.00 98.12 88 ASN A O 1
ATOM 704 N N . PHE A 1 89 ? -3.798 -6.528 0.726 1.00 98.19 89 PHE A N 1
ATOM 705 C CA . PHE A 1 89 ? -3.890 -5.225 1.392 1.00 98.19 89 PHE A CA 1
ATOM 706 C C . PHE A 1 89 ? -5.162 -5.089 2.243 1.00 98.19 89 PHE A C 1
ATOM 708 O O . PHE A 1 89 ? -5.483 -3.998 2.714 1.00 98.19 89 PHE A O 1
ATOM 715 N N . GLN A 1 90 ? -5.929 -6.171 2.429 1.00 98.00 90 GLN A N 1
ATOM 716 C CA . GLN A 1 90 ? -7.157 -6.135 3.227 1.00 98.00 90 GLN A CA 1
ATOM 717 C C . GLN A 1 90 ? -6.880 -5.806 4.697 1.00 98.00 90 GLN A C 1
ATOM 719 O O . GLN A 1 90 ? -7.580 -4.971 5.263 1.00 98.00 90 GLN A O 1
ATOM 724 N N . GLU A 1 91 ? -5.849 -6.405 5.296 1.00 97.19 91 GLU A N 1
ATOM 725 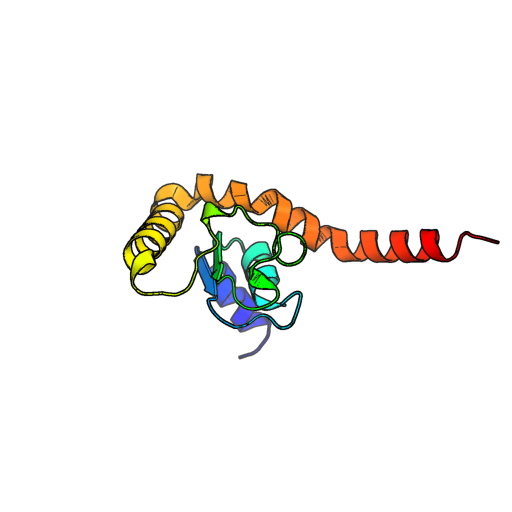C CA . GLU A 1 91 ? -5.462 -6.113 6.680 1.00 97.19 91 GLU A CA 1
ATOM 726 C C . GLU A 1 91 ? -5.104 -4.636 6.853 1.00 97.19 91 GLU A C 1
ATOM 728 O O . GLU A 1 91 ? -5.644 -3.972 7.736 1.00 97.19 91 GLU A O 1
ATOM 733 N N . TYR A 1 92 ? -4.289 -4.086 5.948 1.00 97.44 92 TYR A N 1
ATOM 734 C CA . TYR A 1 92 ? -3.932 -2.671 5.990 1.00 97.44 92 TYR A CA 1
ATOM 735 C C . TYR A 1 92 ? -5.165 -1.763 5.924 1.00 97.44 92 TYR A C 1
ATOM 737 O O . TYR A 1 92 ? -5.316 -0.858 6.743 1.00 97.44 92 TYR A O 1
ATOM 745 N N . ARG A 1 93 ? -6.090 -2.033 4.994 1.00 97.94 93 ARG A N 1
ATOM 746 C CA . ARG A 1 93 ? -7.348 -1.280 4.877 1.00 97.94 93 ARG A CA 1
ATOM 747 C C . ARG A 1 93 ? -8.202 -1.393 6.139 1.00 97.94 93 ARG A C 1
ATOM 749 O O . ARG A 1 93 ? -8.722 -0.381 6.600 1.00 97.94 93 ARG A O 1
ATOM 756 N N . ASN A 1 94 ? -8.306 -2.588 6.718 1.00 97.81 94 ASN A N 1
ATOM 757 C CA . ASN A 1 94 ? -9.041 -2.807 7.963 1.00 97.81 94 ASN A CA 1
ATOM 758 C C . ASN A 1 94 ? -8.425 -2.015 9.122 1.00 97.81 94 ASN A C 1
ATOM 760 O O . ASN A 1 94 ? -9.161 -1.411 9.897 1.00 97.81 94 ASN A O 1
ATOM 764 N N . ILE A 1 95 ? -7.094 -1.975 9.234 1.00 96.19 95 ILE A N 1
ATOM 765 C CA . ILE A 1 95 ? -6.403 -1.176 10.254 1.00 96.19 95 ILE A CA 1
ATOM 766 C C . ILE A 1 95 ? -6.748 0.306 10.083 1.00 96.19 95 ILE A C 1
ATOM 768 O O . ILE A 1 95 ? -7.180 0.930 11.047 1.00 96.19 95 ILE A O 1
ATOM 772 N N . ILE A 1 96 ? -6.642 0.847 8.864 1.00 96.50 96 ILE A N 1
ATOM 773 C CA . ILE A 1 96 ? -6.939 2.263 8.584 1.00 96.50 96 ILE A CA 1
ATOM 774 C C . ILE A 1 96 ? -8.392 2.615 8.942 1.00 96.50 96 ILE A C 1
ATOM 776 O O . ILE A 1 96 ? -8.640 3.652 9.550 1.00 96.50 96 ILE A O 1
ATOM 780 N N . ILE A 1 97 ? -9.359 1.766 8.580 1.00 96.81 97 ILE A N 1
ATOM 781 C CA . ILE A 1 97 ? -10.787 2.014 8.852 1.00 96.81 97 ILE A CA 1
ATOM 782 C C . ILE A 1 97 ? -11.070 2.039 10.361 1.00 96.81 97 ILE A C 1
ATOM 784 O O . ILE A 1 97 ? -11.849 2.869 10.826 1.00 96.81 97 ILE A O 1
ATOM 788 N N . ASN A 1 98 ? -10.410 1.167 11.127 1.00 96.88 98 ASN A N 1
ATOM 789 C CA . ASN A 1 98 ? -10.643 1.016 12.564 1.00 96.88 98 ASN A CA 1
ATOM 790 C C . ASN A 1 98 ? -9.749 1.916 13.436 1.00 96.88 98 ASN A C 1
ATOM 792 O O . ASN A 1 98 ? -9.872 1.890 14.659 1.00 96.88 98 ASN A O 1
ATOM 796 N N . GLU A 1 99 ? -8.855 2.721 12.851 1.00 93.69 99 GLU A N 1
ATOM 797 C CA . GLU A 1 99 ? -7.911 3.567 13.600 1.00 93.69 99 GLU A CA 1
ATOM 798 C C . GLU A 1 99 ? -8.609 4.526 14.565 1.00 93.69 99 GLU A C 1
ATOM 800 O O . GLU A 1 99 ? -8.167 4.677 15.702 1.00 93.69 99 GLU A O 1
ATOM 805 N N . LYS A 1 100 ? -9.716 5.142 14.133 1.00 94.75 100 LYS A N 1
ATOM 806 C CA . LYS A 1 100 ? -10.477 6.073 14.972 1.00 94.75 100 LYS A CA 1
ATOM 807 C C . LYS A 1 100 ? -11.076 5.367 16.189 1.00 94.75 100 LYS A C 1
ATOM 809 O O . LYS A 1 100 ? -10.897 5.824 17.312 1.00 94.75 100 LYS A O 1
ATOM 814 N N . GLU A 1 101 ? -11.754 4.245 15.964 1.00 96.56 101 GLU A N 1
ATOM 815 C CA . GLU A 1 101 ? -12.369 3.464 17.040 1.00 96.56 101 GLU A CA 1
ATOM 816 C C . GLU A 1 101 ? -11.305 2.923 18.004 1.00 96.56 101 GLU A C 1
ATOM 818 O O . GLU A 1 101 ? -11.480 2.960 19.221 1.00 96.56 101 GLU A O 1
ATOM 823 N N . LYS A 1 102 ? -10.172 2.452 17.469 1.00 94.75 102 LYS A N 1
ATOM 824 C CA . LYS A 1 102 ? -9.039 2.010 18.279 1.00 94.75 102 LYS A CA 1
ATOM 825 C C . LYS A 1 102 ? -8.520 3.144 19.162 1.00 94.75 102 LYS A C 1
ATOM 827 O O . LYS A 1 102 ? -8.351 2.932 20.354 1.00 94.75 102 LYS A O 1
ATOM 832 N N . PHE A 1 103 ? -8.332 4.340 18.608 1.00 94.25 103 PHE A N 1
ATOM 833 C CA . PHE A 1 103 ? -7.886 5.503 19.372 1.00 94.25 103 PHE A CA 1
ATOM 834 C C . PHE A 1 103 ? -8.848 5.850 20.519 1.00 94.25 103 PHE A C 1
ATOM 836 O O . PHE A 1 103 ? -8.410 6.052 21.648 1.00 94.25 103 PHE A O 1
ATOM 843 N N . GLU A 1 104 ? -10.159 5.857 20.268 1.00 95.38 104 GLU A N 1
ATOM 844 C CA . GLU A 1 104 ? -11.171 6.100 21.307 1.00 95.38 104 GLU A CA 1
ATOM 845 C C . GLU A 1 104 ? -11.132 5.030 22.414 1.00 95.38 104 GLU A C 1
ATOM 847 O O . GLU A 1 104 ? -11.189 5.358 23.602 1.00 95.38 104 GLU A O 1
ATOM 852 N N . LYS A 1 105 ? -10.972 3.752 22.046 1.00 95.06 105 LYS A N 1
ATOM 853 C CA . LYS A 1 105 ? -10.791 2.654 23.012 1.00 95.06 105 LYS A CA 1
ATOM 854 C C . LYS A 1 105 ? -9.505 2.808 23.818 1.00 95.06 105 LYS A C 1
ATOM 856 O O . LYS A 1 105 ? -9.529 2.607 25.030 1.00 95.06 105 LYS A O 1
ATOM 861 N N . ASP A 1 106 ? -8.408 3.180 23.168 1.00 94.06 106 ASP A N 1
ATOM 862 C CA . ASP A 1 106 ? -7.113 3.383 23.813 1.00 94.06 106 ASP A CA 1
ATOM 863 C C . ASP A 1 106 ? -7.189 4.530 24.836 1.00 94.06 106 ASP A C 1
ATOM 865 O O . ASP A 1 106 ? -6.715 4.369 25.961 1.00 94.06 106 ASP A O 1
ATOM 869 N N . LEU A 1 107 ? -7.878 5.634 24.514 1.00 94.25 107 LEU A N 1
ATOM 870 C CA . LEU A 1 107 ? -8.154 6.712 25.472 1.00 94.25 107 LEU A CA 1
ATOM 871 C C . LEU A 1 107 ? -8.932 6.195 26.687 1.00 94.25 107 LEU A C 1
ATOM 873 O O . LEU A 1 107 ? -8.511 6.399 27.825 1.00 94.25 107 LEU A O 1
ATOM 877 N N . LEU A 1 108 ? -10.041 5.484 26.466 1.00 93.06 108 LEU A N 1
ATOM 878 C CA . LEU A 1 108 ? -10.827 4.923 27.566 1.00 93.06 108 LEU A CA 1
ATOM 879 C C . LEU A 1 108 ? -9.993 3.978 28.435 1.00 93.06 108 LEU A C 1
ATOM 881 O O . LEU A 1 108 ? -10.119 4.022 29.651 1.00 93.06 108 LEU A O 1
ATOM 885 N N . ASN A 1 109 ? -9.133 3.151 27.846 1.00 93.00 109 ASN A N 1
ATOM 886 C CA . ASN A 1 109 ? -8.293 2.212 28.590 1.00 93.00 109 ASN A CA 1
ATOM 887 C C . ASN A 1 109 ? -7.220 2.912 29.432 1.00 93.00 109 ASN A C 1
ATOM 889 O O . ASN A 1 109 ? -6.975 2.496 30.563 1.00 93.00 109 ASN A O 1
ATOM 893 N N . ILE A 1 110 ? -6.599 3.972 28.905 1.00 92.94 110 ILE A N 1
ATOM 894 C CA . ILE A 1 110 ? -5.588 4.753 29.631 1.00 92.94 110 ILE A CA 1
ATOM 895 C C . ILE A 1 110 ? -6.226 5.486 30.818 1.00 92.94 110 ILE A C 1
ATOM 897 O O . ILE A 1 110 ? -5.649 5.510 31.904 1.00 92.94 110 ILE A O 1
ATOM 901 N N . PHE A 1 111 ? -7.428 6.041 30.637 1.00 87.62 111 PHE A N 1
ATOM 902 C CA . PHE A 1 111 ? -8.097 6.859 31.654 1.00 87.62 111 PHE A CA 1
ATOM 903 C C . PHE A 1 111 ? -9.084 6.089 32.554 1.00 87.62 111 PHE A C 1
ATOM 905 O O . PHE A 1 111 ? -9.581 6.659 33.519 1.00 87.62 111 PHE A O 1
ATOM 912 N N . LYS A 1 112 ? -9.334 4.789 32.318 1.00 67.69 112 LYS A N 1
ATOM 913 C CA . LYS A 1 112 ? -10.158 3.910 33.185 1.00 67.69 112 LYS A CA 1
ATOM 914 C C . LYS A 1 112 ? -9.438 3.375 34.432 1.00 67.69 112 LYS A C 1
ATOM 916 O O . LYS A 1 112 ? -9.959 2.484 35.097 1.00 67.69 112 LYS A O 1
ATOM 921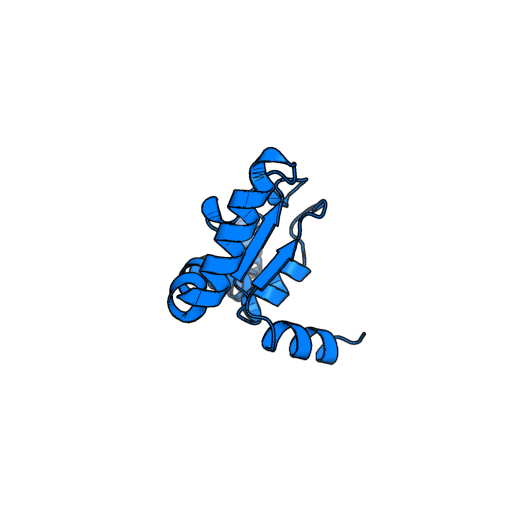 N N . LYS A 1 113 ? -8.263 3.904 34.778 1.00 57.84 113 LYS A N 1
ATOM 922 C CA . LYS A 1 113 ? -7.626 3.663 36.081 1.00 57.84 113 LYS A CA 1
ATOM 923 C C . LYS A 1 113 ? -7.807 4.869 37.006 1.00 57.84 113 LYS A C 1
ATOM 925 O O . LYS A 1 113 ? -6.867 5.634 37.196 1.00 57.84 113 LYS A O 1
ATOM 930 N N . VAL A 1 114 ? -9.009 4.977 37.580 1.00 53.50 114 VAL A N 1
ATOM 931 C CA . VAL A 1 114 ? -9.278 5.343 38.987 1.00 53.50 114 VAL A CA 1
ATOM 932 C C . VAL A 1 114 ? -10.474 4.517 39.444 1.00 53.50 114 VAL A C 1
ATOM 934 O O . VAL A 1 114 ? -11.479 4.512 38.699 1.00 53.50 114 VAL A O 1
#

pLDDT: mean 94.61, std 6.74, range [53.5, 98.62]

Foldseek 3Di:
DDPVVLLVVLLVEQADEEADADQFLDDNQLSSLLSQHDYAYECHHHLVDCVSPVADCLRYYHPDPVCPVSNVVSVCCCVVVVVVSSVRSPVVNVCSVCVVVVVVVVVCVVPVPD